Protein AF-A0A1G7A8Y8-F1 (afdb_monomer_lite)

Structure (mmCIF, N/CA/C/O backbone):
data_AF-A0A1G7A8Y8-F1
#
_entry.id   AF-A0A1G7A8Y8-F1
#
loop_
_atom_site.group_PDB
_atom_site.id
_atom_site.type_symbol
_atom_site.label_atom_id
_atom_site.label_alt_id
_atom_site.label_comp_id
_atom_site.label_asym_id
_atom_site.label_entity_id
_atom_site.label_seq_id
_atom_site.pdbx_PDB_ins_code
_atom_site.Cartn_x
_atom_site.Cartn_y
_atom_site.Cartn_z
_atom_site.occupancy
_atom_site.B_iso_or_equiv
_atom_site.auth_seq_id
_atom_site.auth_comp_id
_atom_site.auth_asym_id
_atom_site.auth_atom_id
_atom_site.pdbx_PDB_model_num
ATOM 1 N N . MET A 1 1 ? -13.131 -11.698 -1.543 1.00 41.03 1 MET A N 1
ATOM 2 C CA . MET A 1 1 ? -13.132 -10.753 -0.410 1.00 41.03 1 MET A CA 1
ATOM 3 C C . MET A 1 1 ? -11.910 -9.880 -0.594 1.00 41.03 1 MET A C 1
ATOM 5 O O . MET A 1 1 ? -10.813 -10.410 -0.538 1.00 41.03 1 MET A O 1
ATOM 9 N N . SER A 1 2 ? -12.079 -8.611 -0.957 1.00 50.53 2 SER A N 1
ATOM 10 C CA . SER A 1 2 ? -10.944 -7.694 -1.096 1.00 50.53 2 SER A CA 1
ATOM 11 C C . SER A 1 2 ? -10.482 -7.348 0.312 1.00 50.53 2 SER A C 1
ATOM 13 O O . SER A 1 2 ? -11.174 -6.619 1.015 1.00 50.53 2 SER A 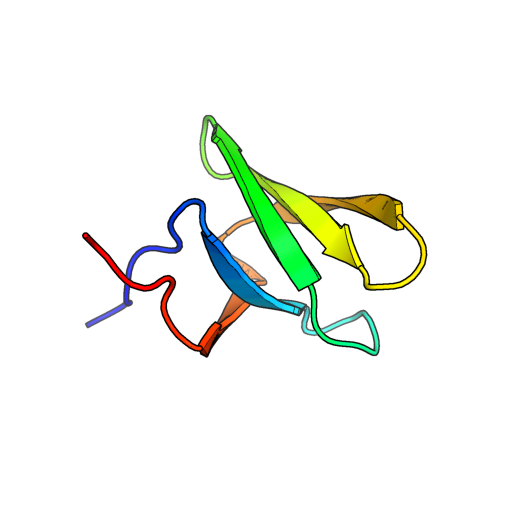O 1
ATOM 15 N N . GLU A 1 3 ? -9.394 -7.958 0.768 1.00 64.38 3 GLU A N 1
ATOM 16 C CA . GLU A 1 3 ? -8.843 -7.672 2.088 1.00 64.38 3 GLU A CA 1
ATOM 17 C C . GLU A 1 3 ? -8.485 -6.186 2.164 1.00 64.38 3 GLU A C 1
ATOM 19 O O . GLU A 1 3 ? -7.613 -5.707 1.440 1.00 64.38 3 GLU A O 1
ATOM 24 N N . THR A 1 4 ? -9.186 -5.440 3.018 1.00 82.38 4 THR A N 1
ATOM 25 C CA . THR A 1 4 ? -8.930 -4.014 3.223 1.00 82.38 4 THR A CA 1
ATOM 26 C C . THR A 1 4 ? -7.487 -3.832 3.686 1.00 82.38 4 THR A C 1
ATOM 28 O O . THR A 1 4 ? -7.049 -4.493 4.629 1.00 82.38 4 THR A O 1
ATOM 31 N N . VAL A 1 5 ? -6.741 -2.967 3.000 1.00 89.44 5 VAL A N 1
ATOM 32 C CA . VAL A 1 5 ? -5.381 -2.575 3.389 1.00 89.44 5 VAL A CA 1
ATOM 33 C C . VAL A 1 5 ? -5.456 -1.803 4.701 1.00 89.44 5 VAL A C 1
ATOM 35 O O . VAL A 1 5 ? -6.244 -0.860 4.817 1.00 89.44 5 VAL A O 1
ATOM 38 N N . GLN A 1 6 ? -4.645 -2.196 5.676 1.00 91.50 6 GLN A N 1
ATOM 39 C CA . GLN A 1 6 ? -4.595 -1.576 6.998 1.00 91.50 6 GLN A CA 1
ATOM 40 C C . GLN A 1 6 ? -3.192 -1.066 7.322 1.00 91.50 6 GLN A C 1
ATOM 42 O O . GLN A 1 6 ? -2.206 -1.494 6.727 1.00 91.50 6 GLN A O 1
ATOM 47 N N . VAL A 1 7 ? -3.107 -0.134 8.274 1.00 92.81 7 VAL A N 1
ATOM 48 C CA . VAL A 1 7 ? -1.823 0.316 8.828 1.00 92.81 7 VAL A CA 1
ATOM 49 C C . VAL A 1 7 ? -1.090 -0.879 9.438 1.00 92.81 7 VAL A C 1
ATOM 51 O O . VAL A 1 7 ? -1.695 -1.691 10.134 1.00 92.81 7 VAL A O 1
ATOM 54 N N . GLY A 1 8 ? 0.205 -0.993 9.149 1.00 92.38 8 GLY A N 1
ATOM 55 C CA . GLY A 1 8 ? 1.046 -2.128 9.525 1.00 92.38 8 GLY A CA 1
ATOM 56 C C . GLY A 1 8 ? 1.064 -3.277 8.512 1.00 92.38 8 GLY A C 1
ATOM 57 O O . GLY A 1 8 ? 1.918 -4.156 8.633 1.00 92.38 8 GLY A O 1
ATOM 58 N N . ASP A 1 9 ? 0.186 -3.276 7.501 1.00 94.00 9 ASP A N 1
ATOM 59 C CA . ASP A 1 9 ? 0.275 -4.238 6.400 1.00 94.00 9 ASP A CA 1
ATOM 60 C C . ASP A 1 9 ? 1.558 -4.010 5.596 1.00 94.00 9 ASP A C 1
ATOM 62 O O . ASP A 1 9 ? 1.991 -2.878 5.377 1.00 94.00 9 ASP A O 1
ATOM 66 N N . LEU A 1 10 ? 2.140 -5.099 5.101 1.00 94.31 10 LEU A N 1
ATOM 67 C CA . LEU A 1 10 ? 3.129 -5.039 4.039 1.00 94.31 10 LEU A CA 1
ATOM 68 C C . LEU A 1 10 ? 2.429 -5.244 2.700 1.00 94.31 10 LEU A C 1
ATOM 70 O O . LEU A 1 10 ? 1.689 -6.216 2.513 1.00 94.31 10 LEU A O 1
ATOM 74 N N . VAL A 1 11 ? 2.701 -4.351 1.757 1.00 94.19 11 VAL A N 1
ATOM 75 C CA . VAL A 1 11 ? 2.083 -4.326 0.434 1.00 94.19 11 VAL A CA 1
ATOM 76 C C . VAL A 1 11 ? 3.125 -4.266 -0.679 1.00 94.19 11 VAL A C 1
ATOM 78 O O . VAL A 1 11 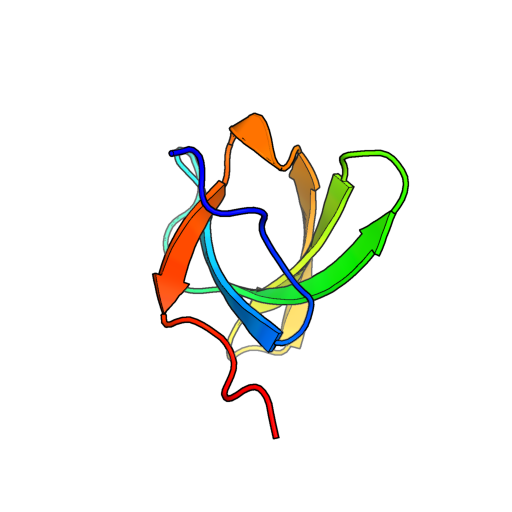? 4.224 -3.735 -0.513 1.00 94.19 11 VAL A O 1
ATOM 81 N N . HIS A 1 12 ? 2.752 -4.789 -1.841 1.00 94.31 12 HIS A N 1
ATOM 82 C CA . HIS A 1 12 ? 3.394 -4.511 -3.124 1.00 94.31 12 HIS A CA 1
ATOM 83 C C . HIS A 1 12 ? 2.552 -3.524 -3.917 1.00 94.31 12 HIS A C 1
ATOM 85 O O . HIS A 1 12 ? 1.327 -3.480 -3.784 1.00 94.31 12 HIS A O 1
ATOM 91 N N . ILE A 1 13 ? 3.220 -2.750 -4.764 1.00 91.69 13 ILE A N 1
ATOM 92 C CA . ILE A 1 13 ? 2.586 -1.795 -5.669 1.00 91.69 13 ILE A CA 1
ATOM 93 C C . ILE A 1 13 ? 2.851 -2.290 -7.082 1.00 91.69 13 ILE A C 1
ATOM 95 O O . ILE A 1 13 ? 3.991 -2.592 -7.420 1.00 91.69 13 ILE A O 1
ATOM 99 N N . SER A 1 14 ? 1.815 -2.372 -7.915 1.00 84.19 14 SER A N 1
ATOM 100 C CA . SER A 1 14 ? 1.921 -2.980 -9.251 1.00 84.19 14 SER A CA 1
ATOM 101 C C . SER A 1 14 ? 3.006 -2.373 -10.155 1.00 84.19 14 SER A C 1
ATOM 103 O O . SER A 1 14 ? 3.471 -3.045 -11.068 1.00 84.19 14 SER A O 1
ATOM 105 N N . ASP A 1 15 ? 3.387 -1.115 -9.926 1.00 81.62 15 ASP A N 1
ATOM 106 C CA . ASP A 1 15 ? 4.351 -0.348 -10.723 1.00 81.62 15 ASP A CA 1
ATOM 107 C C . ASP A 1 15 ? 5.670 -0.049 -9.985 1.0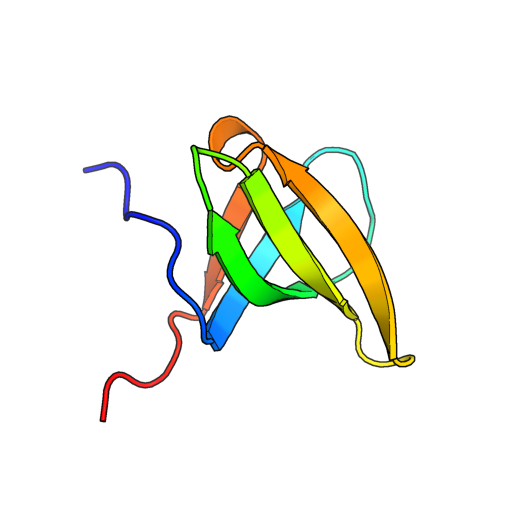0 81.62 15 ASP A C 1
ATOM 109 O O . ASP A 1 15 ? 6.534 0.630 -10.538 1.00 81.62 15 ASP A O 1
ATOM 113 N N . THR A 1 16 ? 5.856 -0.554 -8.758 1.00 82.12 16 THR A N 1
ATOM 114 C CA . THR A 1 16 ? 7.035 -0.246 -7.935 1.00 82.12 16 THR A CA 1
ATOM 115 C C . THR A 1 16 ? 7.636 -1.518 -7.348 1.00 82.12 16 THR A C 1
ATOM 117 O O . THR A 1 16 ? 6.953 -2.305 -6.696 1.00 82.12 16 THR A O 1
ATOM 120 N N . ALA A 1 17 ? 8.939 -1.711 -7.554 1.00 81.56 17 ALA A N 1
ATOM 121 C CA . ALA A 1 17 ? 9.668 -2.820 -6.954 1.00 81.56 17 ALA A CA 1
ATOM 122 C C . ALA A 1 17 ? 9.794 -2.632 -5.433 1.00 81.56 17 ALA A C 1
ATOM 124 O O . ALA A 1 17 ? 9.993 -1.520 -4.947 1.00 81.56 17 ALA A O 1
ATOM 125 N N . GLY A 1 18 ? 9.718 -3.739 -4.696 1.00 88.31 18 GLY A N 1
ATOM 126 C CA . GLY A 1 18 ? 9.937 -3.766 -3.252 1.00 88.31 18 GLY A CA 1
ATOM 127 C C . GLY A 1 18 ? 8.668 -3.947 -2.423 1.00 88.31 18 GLY A C 1
ATOM 128 O O . GLY A 1 18 ? 7.541 -3.879 -2.916 1.00 88.31 18 GLY A O 1
ATOM 129 N N . THR A 1 19 ? 8.889 -4.212 -1.138 1.00 93.88 19 THR A N 1
ATOM 130 C CA . THR A 1 19 ? 7.841 -4.387 -0.133 1.00 93.88 19 THR A CA 1
ATOM 131 C C . THR A 1 19 ? 7.737 -3.135 0.716 1.00 93.88 19 THR A C 1
ATOM 133 O O . THR A 1 19 ? 8.741 -2.665 1.246 1.00 93.88 19 THR A O 1
ATOM 136 N N . TRP A 1 20 ? 6.518 -2.636 0.869 1.00 95.25 20 TRP A N 1
ATOM 137 C CA . TRP A 1 20 ? 6.244 -1.380 1.545 1.00 95.25 20 TRP A CA 1
ATOM 138 C C . TRP A 1 20 ? 5.364 -1.606 2.766 1.00 95.25 20 TRP A C 1
ATOM 140 O O . TRP A 1 20 ? 4.361 -2.306 2.671 1.00 95.25 20 TRP A O 1
ATOM 150 N N . ALA A 1 21 ? 5.706 -1.000 3.895 1.00 95.50 21 ALA A N 1
ATOM 151 C CA . ALA A 1 21 ? 4.859 -0.964 5.077 1.00 95.50 21 ALA A CA 1
ATOM 152 C C . ALA A 1 21 ? 3.837 0.170 4.969 1.00 95.50 21 ALA A C 1
ATOM 154 O O . ALA A 1 21 ? 4.184 1.290 4.599 1.00 95.50 21 ALA A O 1
ATOM 155 N N . VAL A 1 22 ? 2.581 -0.111 5.297 1.00 95.25 22 VAL A N 1
ATOM 156 C CA . VAL A 1 22 ? 1.518 0.893 5.347 1.00 95.25 22 VAL A CA 1
ATOM 157 C C . VAL A 1 22 ? 1.627 1.673 6.654 1.00 95.25 22 VAL A C 1
ATOM 159 O O . VAL A 1 22 ? 1.398 1.125 7.727 1.00 95.25 22 VAL A O 1
ATOM 162 N N . GLU A 1 23 ? 1.945 2.959 6.564 1.00 95.31 23 GLU A N 1
ATOM 163 C CA . GLU A 1 23 ? 2.073 3.865 7.713 1.00 95.31 23 GLU A CA 1
ATOM 164 C C . GLU A 1 23 ? 0.756 4.593 8.017 1.00 95.31 23 GLU A C 1
ATOM 166 O O . GLU A 1 23 ? 0.396 4.790 9.172 1.00 95.31 23 GLU A O 1
ATOM 171 N N . GLU A 1 24 ? 0.002 4.971 6.982 1.00 94.62 24 GLU A N 1
ATOM 172 C CA . GLU A 1 24 ? -1.293 5.645 7.122 1.00 94.62 24 GLU A CA 1
ATOM 173 C C . GLU A 1 24 ? -2.247 5.175 6.023 1.00 94.62 24 GLU A C 1
ATOM 175 O O . GLU A 1 24 ? -1.821 4.915 4.900 1.00 94.62 24 GLU A O 1
ATOM 180 N N . VAL A 1 25 ? -3.547 5.118 6.323 1.00 93.19 25 VAL A N 1
ATOM 181 C CA . VAL A 1 25 ? -4.610 4.985 5.320 1.00 93.19 25 VAL A CA 1
ATOM 182 C C . VAL A 1 25 ? -5.613 6.115 5.513 1.00 93.19 25 VAL A C 1
ATOM 184 O O . VAL A 1 25 ? -6.250 6.224 6.559 1.00 93.19 25 VA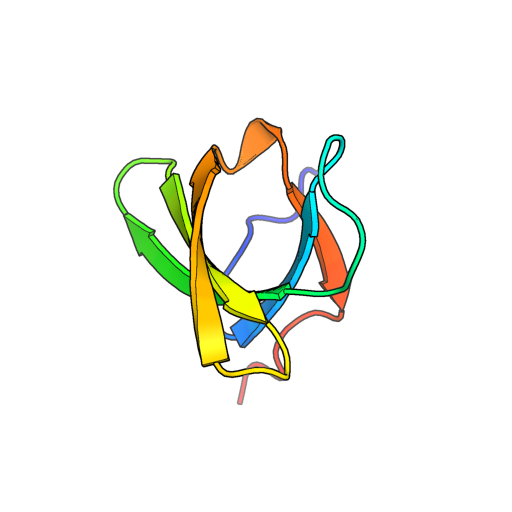L A O 1
ATOM 187 N N . ARG A 1 26 ? -5.788 6.943 4.483 1.00 92.31 26 ARG A N 1
ATOM 188 C CA . ARG A 1 26 ? -6.714 8.076 4.494 1.00 92.31 26 ARG A CA 1
ATOM 189 C C . ARG A 1 26 ? -7.387 8.219 3.137 1.00 92.31 26 ARG A C 1
ATOM 191 O O . ARG A 1 26 ? -6.726 8.320 2.108 1.00 92.31 26 ARG A O 1
ATOM 198 N N . SER A 1 27 ? -8.719 8.256 3.138 1.00 89.88 27 SER A N 1
ATOM 199 C CA . SER A 1 27 ? -9.536 8.569 1.954 1.00 89.88 27 SER A CA 1
ATOM 200 C C . SER A 1 27 ? -9.174 7.765 0.690 1.00 89.88 27 SER A C 1
ATOM 202 O O . SER A 1 27 ? -9.139 8.309 -0.410 1.00 89.88 27 SER A O 1
ATOM 204 N N . GLY A 1 28 ? -8.882 6.466 0.832 1.00 89.88 28 GLY A N 1
ATOM 205 C CA . GLY A 1 28 ? -8.538 5.594 -0.303 1.00 89.88 28 GLY A CA 1
ATOM 206 C C . GLY A 1 28 ? -7.089 5.710 -0.801 1.00 89.88 28 GLY A C 1
ATOM 207 O O . GLY A 1 28 ? -6.749 5.137 -1.841 1.00 89.88 28 GLY A O 1
ATOM 208 N N . ILE A 1 29 ? -6.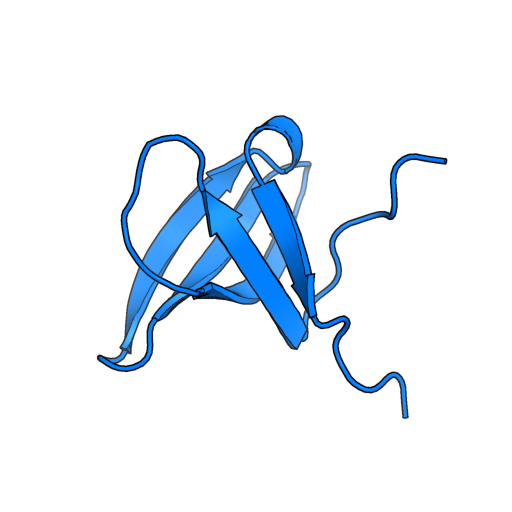231 6.406 -0.056 1.00 93.50 29 ILE A N 1
ATOM 209 C CA . ILE A 1 29 ? -4.787 6.501 -0.275 1.00 93.50 29 ILE A CA 1
ATOM 210 C C . ILE A 1 29 ? -4.075 5.908 0.942 1.00 93.50 29 ILE A C 1
ATOM 212 O O . ILE A 1 29 ? -4.497 6.135 2.075 1.00 93.50 29 ILE A O 1
ATOM 216 N N . ALA A 1 30 ? -3.000 5.159 0.707 1.00 94.50 30 ALA A N 1
ATOM 217 C CA . ALA A 1 30 ? -2.069 4.750 1.747 1.00 94.50 30 ALA A CA 1
ATOM 218 C C . ALA A 1 30 ? -0.763 5.536 1.639 1.00 94.50 30 ALA A C 1
ATOM 220 O O . ALA A 1 30 ? -0.256 5.745 0.532 1.00 94.50 30 ALA A O 1
ATOM 221 N N . LEU A 1 31 ? -0.214 5.927 2.787 1.00 95.19 31 LEU A N 1
ATOM 222 C CA . LEU A 1 31 ? 1.184 6.311 2.916 1.00 95.19 31 LEU A CA 1
ATOM 223 C C . LEU A 1 31 ? 1.995 5.053 3.201 1.00 95.19 31 LEU A C 1
ATOM 225 O O . LEU A 1 31 ? 1.663 4.279 4.097 1.00 95.19 31 LEU A O 1
ATOM 229 N N . LEU A 1 32 ? 3.046 4.864 2.425 1.00 95.06 32 LEU A N 1
ATOM 230 C CA . LEU A 1 32 ? 3.857 3.666 2.407 1.00 95.06 32 LEU A CA 1
ATOM 231 C C . LEU A 1 32 ? 5.303 4.019 2.720 1.00 95.06 32 LEU A C 1
ATOM 233 O O . LEU A 1 32 ? 5.781 5.058 2.264 1.00 95.06 32 LEU A O 1
ATOM 237 N N . ARG A 1 33 ? 5.996 3.144 3.445 1.00 95.31 33 ARG A N 1
ATOM 238 C CA . ARG A 1 33 ? 7.418 3.266 3.767 1.00 95.31 33 ARG A CA 1
ATOM 239 C C . ARG A 1 33 ? 8.175 1.997 3.381 1.00 95.31 33 ARG A C 1
ATOM 241 O O . ARG A 1 33 ? 7.731 0.903 3.720 1.00 95.31 33 ARG A O 1
ATOM 248 N N . ASP A 1 34 ? 9.297 2.130 2.682 1.00 93.06 34 ASP A N 1
ATOM 249 C CA . ASP A 1 34 ? 10.192 1.000 2.407 1.00 93.06 34 ASP A CA 1
ATOM 250 C C . ASP A 1 34 ? 11.240 0.797 3.518 1.00 93.06 34 ASP A C 1
ATOM 252 O O . ASP A 1 34 ? 11.297 1.529 4.507 1.00 93.06 34 ASP A O 1
ATOM 256 N N . GLY A 1 35 ? 12.082 -0.228 3.361 1.00 89.00 35 GLY A N 1
ATOM 257 C CA . GLY A 1 35 ? 13.168 -0.521 4.302 1.00 89.00 35 GLY A CA 1
ATOM 258 C C . GLY A 1 35 ? 14.289 0.526 4.339 1.00 89.00 35 GLY A C 1
ATOM 259 O O . GLY A 1 35 ? 15.117 0.472 5.243 1.00 89.00 35 GLY A O 1
ATOM 260 N N . GLU A 1 36 ? 14.313 1.471 3.397 1.00 91.81 36 GLU A N 1
ATOM 261 C CA . GLU A 1 36 ? 15.282 2.571 3.314 1.00 91.81 36 GLU A CA 1
ATOM 262 C C . GLU A 1 36 ? 14.701 3.903 3.849 1.00 91.81 36 GLU A C 1
ATOM 264 O O . GLU A 1 36 ? 15.292 4.962 3.653 1.00 91.81 36 GLU A O 1
ATOM 269 N N . ASP A 1 37 ? 13.544 3.863 4.529 1.00 90.56 37 ASP A N 1
ATOM 270 C CA . ASP A 1 37 ? 12.764 5.022 5.012 1.00 90.56 37 ASP A CA 1
ATOM 271 C C . ASP A 1 37 ? 12.247 5.950 3.891 1.00 90.56 37 ASP A C 1
ATOM 273 O O . ASP A 1 37 ? 11.800 7.073 4.145 1.00 90.56 37 ASP A O 1
ATOM 277 N N . ARG A 1 38 ? 12.220 5.484 2.636 1.00 92.44 38 ARG A N 1
ATOM 278 C CA . ARG A 1 38 ? 11.587 6.221 1.536 1.00 92.44 38 ARG A CA 1
ATOM 279 C C . ARG A 1 38 ? 10.082 6.114 1.685 1.00 92.44 38 ARG A C 1
ATOM 281 O O . ARG A 1 38 ? 9.537 5.043 1.947 1.00 92.44 38 ARG A O 1
ATOM 288 N N . ARG A 1 39 ? 9.398 7.241 1.486 1.00 93.75 39 ARG A N 1
ATOM 289 C CA . ARG A 1 39 ? 7.944 7.337 1.636 1.00 93.75 39 ARG A CA 1
ATOM 290 C C . ARG A 1 39 ? 7.275 7.666 0.321 1.00 93.75 39 ARG A C 1
ATOM 292 O O . ARG A 1 39 ? 7.693 8.595 -0.368 1.00 93.75 39 ARG A O 1
ATOM 299 N N . ILE A 1 40 ? 6.210 6.941 0.009 1.00 93.50 40 ILE A N 1
ATOM 300 C CA . ILE A 1 40 ? 5.386 7.184 -1.176 1.00 93.50 40 ILE A CA 1
ATOM 301 C C . ILE A 1 40 ? 3.909 7.067 -0.828 1.00 93.50 40 ILE A C 1
ATOM 303 O O . ILE A 1 40 ? 3.528 6.356 0.099 1.00 93.50 40 ILE A O 1
ATOM 307 N N . SER A 1 41 ? 3.063 7.766 -1.576 1.00 93.50 41 SER A N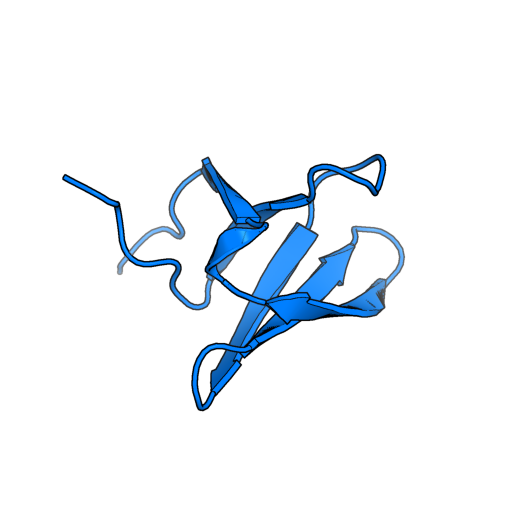 1
ATOM 308 C CA . SER A 1 41 ? 1.614 7.647 -1.463 1.00 93.50 41 SER A CA 1
ATOM 309 C C . SER A 1 41 ? 1.056 6.893 -2.664 1.00 93.50 41 SER A C 1
ATOM 311 O O . SER A 1 41 ? 1.440 7.138 -3.808 1.00 93.50 41 SER A O 1
ATOM 313 N N . SER A 1 42 ? 0.145 5.953 -2.418 1.00 92.44 42 SER A N 1
ATOM 314 C CA . SER A 1 42 ? -0.473 5.176 -3.492 1.00 92.44 42 SER A CA 1
ATOM 315 C C . SER A 1 42 ? -1.931 4.850 -3.187 1.00 92.44 42 SER A C 1
ATOM 317 O O . SER A 1 42 ? -2.354 4.787 -2.033 1.00 92.44 42 SER A O 1
ATOM 319 N N . ARG A 1 43 ? -2.734 4.682 -4.241 1.00 93.25 43 ARG A N 1
ATOM 320 C CA . ARG A 1 43 ? -4.154 4.329 -4.104 1.00 93.25 43 ARG A CA 1
ATOM 321 C C . ARG A 1 43 ? -4.279 2.897 -3.614 1.00 93.25 43 ARG A C 1
ATOM 323 O O . ARG A 1 43 ? -3.625 2.021 -4.169 1.00 93.25 43 ARG A O 1
ATOM 330 N N . LEU A 1 44 ? -5.209 2.642 -2.692 1.00 90.50 44 LEU A N 1
ATOM 331 C CA . LEU A 1 44 ? -5.442 1.294 -2.153 1.00 90.50 44 LEU A CA 1
ATOM 332 C C . LEU A 1 44 ? -5.719 0.250 -3.244 1.00 90.50 44 LEU A C 1
ATOM 334 O O . LEU A 1 44 ? -5.303 -0.892 -3.122 1.00 90.50 44 LEU A O 1
ATOM 338 N N . SER A 1 45 ? -6.362 0.652 -4.344 1.00 90.25 45 SER A N 1
ATOM 339 C CA . SER A 1 45 ? -6.672 -0.228 -5.477 1.00 90.25 45 SER A CA 1
ATOM 340 C C . SER A 1 45 ? -5.447 -0.733 -6.248 1.00 90.25 45 SER A C 1
ATOM 342 O O . SER A 1 45 ? -5.578 -1.657 -7.041 1.00 90.25 45 SER A O 1
ATOM 344 N N . LYS A 1 46 ? -4.279 -0.101 -6.075 1.00 90.50 46 LYS A N 1
ATOM 345 C CA . LYS A 1 46 ? -3.005 -0.523 -6.676 1.00 90.50 46 LYS A CA 1
ATOM 346 C C . LYS A 1 46 ? -2.164 -1.391 -5.735 1.00 90.50 46 LYS A C 1
ATOM 348 O O . LYS A 1 46 ? -1.072 -1.812 -6.113 1.00 90.50 46 LYS A O 1
ATOM 353 N N . LEU A 1 47 ? -2.633 -1.596 -4.504 1.00 91.75 47 LEU A N 1
ATOM 354 C CA . LEU A 1 47 ? -1.885 -2.287 -3.466 1.00 91.75 47 LEU A CA 1
ATOM 355 C C . LEU A 1 47 ? -2.309 -3.741 -3.401 1.00 91.75 47 LEU A C 1
ATOM 357 O O . LEU A 1 47 ? -3.494 -4.063 -3.390 1.00 91.75 47 LEU A O 1
ATOM 361 N N . THR A 1 48 ? -1.316 -4.612 -3.314 1.00 92.50 48 THR A N 1
ATOM 362 C CA . THR A 1 48 ? -1.516 -6.031 -3.035 1.00 92.50 48 THR A CA 1
ATOM 363 C C . THR A 1 48 ? -0.921 -6.322 -1.672 1.00 92.50 48 THR A C 1
ATOM 365 O O . THR A 1 48 ? 0.278 -6.134 -1.482 1.00 92.50 48 THR A O 1
ATOM 368 N N . VAL A 1 49 ? -1.742 -6.749 -0.712 1.00 92.12 49 VAL A N 1
ATOM 369 C CA . VAL A 1 49 ? -1.251 -7.124 0.619 1.00 92.12 49 VAL A CA 1
ATOM 370 C C . VAL A 1 49 ? -0.460 -8.421 0.503 1.00 92.12 49 VAL A C 1
ATOM 372 O O . VAL A 1 49 ? -0.986 -9.432 0.049 1.00 92.12 49 VAL A O 1
ATOM 375 N N . VAL A 1 50 ? 0.807 -8.384 0.908 1.00 92.12 50 VAL A N 1
ATOM 376 C CA . VAL A 1 50 ? 1.703 -9.552 0.909 1.00 92.12 50 VAL A CA 1
ATOM 377 C C . VAL A 1 50 ? 1.902 -10.129 2.304 1.00 92.12 50 VAL A C 1
ATOM 379 O O . VAL A 1 50 ? 2.223 -11.305 2.457 1.00 92.12 50 VAL A O 1
ATOM 382 N N . ARG A 1 51 ? 1.695 -9.312 3.340 1.00 92.06 51 ARG A N 1
ATOM 383 C CA . ARG A 1 51 ? 1.636 -9.757 4.730 1.00 92.06 51 ARG A CA 1
ATOM 384 C C . ARG A 1 51 ? 0.725 -8.822 5.504 1.00 92.06 51 ARG A C 1
ATOM 386 O O . ARG A 1 51 ? 0.900 -7.610 5.446 1.00 92.06 51 ARG A O 1
ATOM 393 N N . LYS A 1 52 ? -0.209 -9.397 6.255 1.00 89.94 52 LYS A N 1
ATOM 394 C CA . LYS A 1 52 ? -1.035 -8.637 7.186 1.00 89.94 52 LYS A CA 1
ATOM 395 C C . LYS A 1 52 ? -0.204 -8.173 8.375 1.00 89.94 52 LYS A C 1
ATOM 397 O O . LYS A 1 52 ? 0.620 -8.939 8.884 1.00 89.94 52 LYS A O 1
ATOM 402 N N . GLY A 1 53 ? -0.411 -6.930 8.795 1.00 83.88 53 GLY A N 1
ATOM 403 C CA . GLY A 1 53 ? 0.102 -6.459 10.072 1.00 83.88 53 GLY A CA 1
ATOM 404 C C . GLY A 1 53 ? -0.400 -7.386 11.175 1.00 83.88 53 GLY A C 1
ATOM 405 O O . GLY A 1 53 ? -1.528 -7.877 11.111 1.00 83.88 53 GLY A O 1
ATOM 406 N N . ALA A 1 54 ? 0.441 -7.678 12.167 1.00 74.31 54 ALA A N 1
ATOM 407 C CA . ALA A 1 54 ? -0.025 -8.397 13.343 1.00 74.31 54 ALA A CA 1
ATOM 408 C C . ALA A 1 54 ? -1.035 -7.492 14.061 1.00 74.31 54 ALA A C 1
ATOM 410 O O . ALA A 1 54 ? -0.650 -6.532 14.724 1.00 74.31 54 ALA A O 1
ATOM 411 N N . SER A 1 55 ? -2.324 -7.760 13.865 1.00 55.72 55 SER A N 1
ATOM 412 C CA . SER A 1 55 ? -3.395 -7.170 14.657 1.00 55.72 55 SER A CA 1
ATOM 413 C C . SER A 1 55 ? -3.240 -7.703 16.076 1.00 55.72 55 SER A C 1
ATOM 415 O O . SER A 1 55 ? -3.581 -8.857 16.337 1.00 55.72 55 SER A O 1
ATOM 417 N N . ASN A 1 56 ? -2.631 -6.894 16.938 1.00 45.16 56 ASN A N 1
ATOM 418 C CA . ASN A 1 56 ? -2.555 -7.134 18.373 1.00 45.16 56 ASN A CA 1
ATOM 419 C C . ASN A 1 56 ? -3.716 -6.430 19.074 1.00 45.16 56 ASN A C 1
ATOM 421 O O . ASN A 1 56 ? -4.046 -5.301 18.642 1.00 45.16 56 ASN A O 1
#

Organism: NCBI:txid168276

Secondary structure (DSSP, 8-state):
------TT-EEEETTEEEEEEEEEEETTEEEEE-TT--EEEEEGGGEEEEE-----

Radius of gyration: 10.1 Å; chains: 1; bounding box: 28×19×29 Å

Foldseek 3Di:
DPPQDDQQFWKDFPPDDAIWGFHDDDPQKTWTAGPVRDIDIDGRVRIDGPGDGPPD

Sequence (56 aa):
MSETVQVGDLVHISDTAGTWAVEEVRSGIALLRDGEDRRISSRLSKLTVVRKGASN

pLDDT: mean 87.56, std 12.33, range [41.03, 95.5]